Protein AF-A0A3N4JI08-F1 (afdb_monomer)

Mean predicted aligned error: 7.5 Å

Radius of gyration: 19.33 Å; Cα contacts (8 Å, |Δi|>4): 187; chains: 1; bounding box: 41×38×50 Å

Structure (mmCIF, N/CA/C/O backbone):
data_AF-A0A3N4JI08-F1
#
_entry.id   AF-A0A3N4JI08-F1
#
loop_
_atom_site.group_PDB
_atom_site.id
_atom_site.type_symbol
_atom_site.label_atom_id
_atom_site.label_alt_id
_atom_site.label_comp_id
_atom_site.label_asym_id
_atom_site.label_entity_id
_atom_site.label_seq_id
_atom_site.pdbx_PDB_ins_code
_atom_site.Cartn_x
_atom_site.Cartn_y
_atom_site.Cartn_z
_atom_site.occupancy
_atom_site.B_iso_or_equiv
_atom_site.auth_seq_id
_atom_site.auth_comp_id
_atom_site.auth_asym_id
_atom_site.auth_atom_id
_atom_site.pdbx_PDB_model_num
ATOM 1 N N . LEU A 1 1 ? -11.453 -7.009 10.801 1.00 85.94 1 LEU A N 1
ATOM 2 C CA . LEU A 1 1 ? -12.430 -7.793 11.589 1.00 85.94 1 LEU A CA 1
ATOM 3 C C . LEU A 1 1 ? -13.166 -6.938 12.617 1.00 85.94 1 LEU A C 1
ATOM 5 O O . LEU A 1 1 ? -14.373 -6.856 12.483 1.00 85.94 1 LEU A O 1
ATOM 9 N N . SER A 1 2 ? -12.490 -6.201 13.513 1.00 92.62 2 SER A N 1
ATOM 10 C CA . SER A 1 2 ? -13.148 -5.299 14.492 1.00 92.62 2 SER A CA 1
ATOM 11 C C . SER A 1 2 ? -14.295 -4.446 13.907 1.00 92.62 2 SER A C 1
ATOM 13 O O . SER A 1 2 ? -15.439 -4.588 14.324 1.00 92.62 2 SER A O 1
ATOM 15 N N . ARG A 1 3 ? -14.032 -3.668 12.841 1.00 92.25 3 ARG A N 1
ATOM 16 C CA . ARG A 1 3 ? -15.058 -2.859 12.141 1.00 92.25 3 ARG A CA 1
ATOM 17 C C . ARG A 1 3 ? -16.253 -3.672 11.620 1.00 92.25 3 ARG A C 1
ATOM 19 O O . ARG A 1 3 ? -17.367 -3.166 11.619 1.00 92.25 3 ARG A O 1
ATOM 26 N N . ILE A 1 4 ? -16.023 -4.901 11.150 1.00 93.94 4 ILE A N 1
ATOM 27 C CA . ILE A 1 4 ? -17.088 -5.787 10.654 1.00 93.94 4 ILE A CA 1
ATOM 28 C C . ILE A 1 4 ? -17.929 -6.276 11.836 1.00 93.94 4 ILE A C 1
ATOM 30 O O . ILE A 1 4 ? -19.148 -6.178 11.779 1.00 93.94 4 ILE A O 1
ATOM 34 N N . SER A 1 5 ? -17.294 -6.720 12.924 1.00 94.88 5 SER A N 1
ATOM 35 C CA . SER A 1 5 ? -17.989 -7.151 14.143 1.00 94.88 5 SER A CA 1
ATOM 36 C C . SER A 1 5 ? -18.863 -6.040 14.728 1.00 94.88 5 SER A C 1
ATOM 38 O O . SER A 1 5 ? -19.997 -6.305 15.112 1.00 94.88 5 SER A O 1
ATOM 40 N N . THR A 1 6 ? -18.398 -4.784 14.704 1.00 94.88 6 THR A N 1
ATOM 41 C CA . THR A 1 6 ? -19.218 -3.621 15.083 1.00 94.88 6 THR A CA 1
ATOM 42 C C . THR A 1 6 ? -20.467 -3.491 14.211 1.00 94.88 6 THR A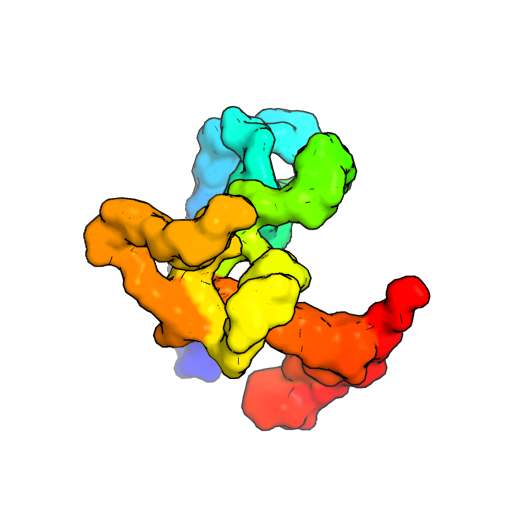 C 1
ATOM 44 O O . THR A 1 6 ? -21.560 -3.311 14.737 1.00 94.88 6 THR A O 1
ATOM 47 N N . ILE A 1 7 ? -20.328 -3.604 12.885 1.00 94.06 7 ILE A N 1
ATOM 48 C CA . ILE A 1 7 ? -21.459 -3.514 11.944 1.00 94.06 7 ILE A CA 1
ATOM 49 C C . ILE A 1 7 ? -22.463 -4.650 12.172 1.00 94.06 7 ILE A C 1
ATOM 51 O O . ILE A 1 7 ? -23.665 -4.432 12.059 1.00 94.06 7 ILE A O 1
ATOM 55 N N . LEU A 1 8 ? -21.975 -5.846 12.503 1.00 96.25 8 LEU A N 1
ATOM 56 C CA . LEU A 1 8 ? -22.802 -7.022 12.775 1.00 96.25 8 LEU A CA 1
ATOM 57 C C . LEU A 1 8 ? -23.417 -7.031 14.185 1.00 96.25 8 LEU A C 1
ATOM 59 O O . LEU A 1 8 ? -24.124 -7.976 14.518 1.00 96.25 8 LEU A O 1
ATOM 63 N N . GLY A 1 9 ? -23.162 -6.014 15.016 1.00 96.88 9 GLY A N 1
ATOM 64 C CA . GLY A 1 9 ? -23.703 -5.941 16.375 1.00 96.88 9 GLY A CA 1
ATOM 65 C C . GLY A 1 9 ? -23.062 -6.926 17.358 1.00 96.88 9 GLY A C 1
ATOM 66 O O . GLY A 1 9 ? -23.702 -7.309 18.330 1.00 96.88 9 GLY A O 1
ATOM 67 N N . ASN A 1 10 ? -21.811 -7.334 17.121 1.00 97.62 10 ASN A N 1
ATOM 68 C CA . ASN A 1 10 ? -21.035 -8.194 18.017 1.00 97.62 10 ASN A CA 1
ATOM 69 C C . ASN A 1 10 ? -19.932 -7.370 18.724 1.00 97.62 10 ASN A C 1
ATOM 71 O O . ASN A 1 10 ? -18.803 -7.290 18.219 1.00 97.62 10 ASN A O 1
ATOM 75 N N . PRO A 1 11 ? -20.252 -6.701 19.851 1.00 95.06 11 PRO A N 1
ATOM 76 C CA . PRO A 1 11 ? -19.341 -5.772 20.516 1.00 95.06 11 PRO A CA 1
ATOM 77 C C . PRO A 1 11 ? -18.146 -6.467 21.178 1.00 95.06 11 PRO A C 1
ATOM 79 O O . PRO A 1 11 ? -17.048 -5.910 21.151 1.00 95.06 11 PRO A O 1
ATOM 82 N N . ASP A 1 12 ? -18.323 -7.682 21.697 1.00 96.75 12 ASP A N 1
ATOM 83 C CA . ASP A 1 12 ? -17.260 -8.415 22.393 1.00 96.75 12 ASP A CA 1
ATOM 84 C C . ASP A 1 12 ? -16.135 -8.777 21.422 1.00 96.75 12 ASP A C 1
ATOM 86 O O . ASP A 1 12 ? -14.984 -8.382 21.620 1.00 96.75 12 ASP A O 1
ATOM 90 N N . SER A 1 13 ? -16.475 -9.400 20.287 1.00 97.12 13 SER A N 1
ATOM 91 C CA . SER A 1 13 ? -15.483 -9.675 19.243 1.00 97.12 13 SER A CA 1
ATOM 92 C C . SER A 1 13 ? -14.921 -8.388 18.630 1.00 97.12 13 SER A C 1
ATOM 94 O O . SER A 1 13 ? -13.761 -8.348 18.222 1.00 97.12 13 SER A O 1
ATOM 96 N N . ALA A 1 14 ? -15.714 -7.312 18.534 1.00 96.62 14 ALA A N 1
ATOM 97 C CA . ALA A 1 14 ? -15.209 -6.032 18.036 1.00 96.62 14 ALA A CA 1
ATOM 98 C C . ALA A 1 14 ? -14.103 -5.460 18.937 1.00 96.62 14 ALA A C 1
ATOM 100 O O . ALA A 1 14 ? -13.090 -4.982 18.412 1.00 96.62 14 ALA A O 1
ATOM 101 N N . SER A 1 15 ? -14.301 -5.538 20.256 1.00 97.69 15 SER A N 1
ATOM 102 C CA . SER A 1 15 ? -13.343 -5.134 21.287 1.00 97.69 15 SER A CA 1
ATOM 103 C C . SER A 1 15 ? -12.090 -6.008 21.262 1.00 97.69 15 SER A C 1
ATOM 105 O O . SER A 1 15 ? -10.977 -5.488 21.185 1.00 97.69 15 SER A O 1
ATOM 107 N N . GLU A 1 16 ? -12.257 -7.331 21.213 1.00 97.56 16 GLU A N 1
ATOM 108 C CA . GLU A 1 16 ? -11.149 -8.287 21.129 1.00 97.56 16 GLU A CA 1
ATOM 109 C C . GLU A 1 16 ? -10.239 -7.988 19.928 1.00 97.56 16 GLU A C 1
ATOM 111 O O . GLU A 1 16 ? -9.042 -7.738 20.086 1.00 97.56 16 GLU A O 1
ATOM 116 N N . TYR A 1 17 ? -10.812 -7.884 18.724 1.00 96.19 17 TYR A N 1
ATOM 117 C CA . TYR A 1 17 ? -10.040 -7.575 17.520 1.00 96.19 17 TYR A CA 1
ATOM 118 C C . TYR A 1 17 ? -9.415 -6.174 17.539 1.00 96.19 17 TYR A C 1
ATOM 120 O O . TYR A 1 17 ? -8.384 -5.963 16.896 1.00 96.19 17 TYR A O 1
ATOM 128 N N . ALA A 1 18 ? -10.033 -5.200 18.217 1.00 95.44 18 ALA A N 1
ATOM 129 C CA . ALA A 1 18 ? -9.449 -3.870 18.372 1.00 95.44 18 ALA A CA 1
ATOM 130 C C . ALA A 1 18 ? -8.199 -3.931 19.258 1.00 95.44 18 ALA A C 1
ATOM 132 O O . ALA A 1 18 ? -7.163 -3.378 18.888 1.00 95.44 18 ALA A O 1
ATOM 133 N N . THR A 1 19 ? -8.270 -4.669 20.366 1.00 97.31 19 THR A N 1
ATOM 134 C CA . THR A 1 19 ? -7.135 -4.917 21.261 1.00 97.31 19 THR A CA 1
ATOM 135 C C . THR A 1 19 ? -6.000 -5.627 20.527 1.00 97.31 19 THR A C 1
ATOM 137 O O . THR A 1 19 ? -4.874 -5.129 20.532 1.00 97.31 19 THR A O 1
ATOM 140 N N . SER A 1 20 ? -6.285 -6.720 19.806 1.00 95.69 20 SER A N 1
ATOM 141 C CA . SER A 1 20 ? -5.269 -7.423 19.009 1.00 95.69 20 SER A CA 1
ATOM 142 C C . SER A 1 20 ? -4.648 -6.522 17.940 1.00 95.69 20 SER A C 1
ATOM 144 O O . SER A 1 20 ? -3.437 -6.549 17.740 1.00 95.69 20 SER A O 1
ATOM 146 N N . SER A 1 21 ? -5.450 -5.685 17.270 1.00 92.56 21 SER A N 1
ATOM 147 C CA . SER A 1 21 ? -4.933 -4.741 16.273 1.00 92.56 21 SER A CA 1
ATOM 148 C C . SER A 1 21 ? -4.016 -3.689 16.893 1.00 92.56 21 SER A C 1
ATOM 150 O O . SER A 1 21 ? -3.026 -3.328 16.261 1.00 92.56 21 SER A O 1
ATOM 152 N N . SER A 1 22 ? -4.342 -3.168 18.076 1.00 93.81 22 SER A N 1
ATOM 153 C CA . SER A 1 22 ? -3.508 -2.182 18.771 1.00 93.81 22 SER A CA 1
ATOM 154 C C . SER A 1 22 ? -2.195 -2.801 19.243 1.00 93.81 22 SER A C 1
ATOM 156 O O . SER A 1 22 ? -1.138 -2.220 19.010 1.00 93.81 22 SER A O 1
ATOM 158 N N . ALA A 1 23 ? -2.244 -4.009 19.812 1.00 95.31 23 ALA A N 1
ATOM 159 C CA . ALA A 1 23 ? -1.050 -4.748 20.215 1.00 95.31 23 ALA A CA 1
ATOM 160 C C . ALA A 1 23 ? -0.135 -5.042 19.015 1.00 95.31 23 ALA A C 1
ATOM 162 O O . ALA A 1 23 ? 1.055 -4.750 19.065 1.00 95.31 23 ALA A O 1
ATOM 163 N N . ALA A 1 24 ? -0.694 -5.520 17.896 1.00 92.81 24 ALA A N 1
ATOM 164 C CA . ALA A 1 24 ? 0.077 -5.789 16.683 1.00 92.81 24 ALA A CA 1
ATOM 165 C C . ALA A 1 24 ? 0.723 -4.523 16.092 1.00 92.81 24 ALA A C 1
ATOM 167 O O . ALA A 1 24 ? 1.854 -4.583 15.613 1.00 92.81 24 ALA A O 1
ATOM 168 N N . ARG A 1 25 ? 0.039 -3.368 16.141 1.00 93.25 25 ARG A N 1
ATOM 169 C CA . ARG A 1 25 ? 0.635 -2.081 15.734 1.00 93.25 25 ARG A CA 1
ATOM 170 C C . ARG A 1 25 ? 1.808 -1.698 16.622 1.00 93.25 25 ARG A C 1
ATOM 172 O O . ARG A 1 25 ? 2.821 -1.257 16.092 1.00 93.25 25 ARG A O 1
ATOM 179 N N . GLN A 1 26 ? 1.669 -1.871 17.935 1.00 93.94 26 GLN A N 1
ATOM 180 C CA . GLN A 1 26 ? 2.744 -1.571 18.873 1.00 93.94 26 GLN A CA 1
ATOM 181 C C . GLN A 1 26 ? 3.955 -2.468 18.609 1.00 93.94 26 GLN A C 1
ATOM 183 O O . GLN A 1 26 ? 5.035 -1.950 18.362 1.00 93.94 26 GLN A O 1
ATOM 188 N N . SER A 1 27 ? 3.760 -3.788 18.522 1.00 96.38 27 SER A N 1
ATOM 189 C CA . SER A 1 27 ? 4.849 -4.724 18.220 1.00 96.38 27 SER A CA 1
ATOM 190 C C . SER A 1 27 ? 5.511 -4.448 16.869 1.00 96.38 27 SER A C 1
ATOM 192 O O . SER A 1 27 ? 6.728 -4.535 16.759 1.00 96.38 27 SER A O 1
ATOM 194 N N . PHE A 1 28 ? 4.739 -4.076 15.841 1.00 94.88 28 PHE A N 1
ATOM 195 C CA . PHE A 1 28 ? 5.311 -3.652 14.562 1.00 94.88 28 PHE A CA 1
ATOM 196 C C . PHE A 1 28 ? 6.172 -2.394 14.718 1.00 94.88 28 PHE A C 1
ATOM 198 O O . PHE A 1 28 ? 7.243 -2.311 14.121 1.00 94.88 28 PHE A O 1
ATOM 205 N N . ASN A 1 29 ? 5.698 -1.403 15.480 1.00 94.50 29 ASN A N 1
ATOM 206 C CA . ASN A 1 29 ? 6.442 -0.169 15.700 1.00 94.50 29 ASN A CA 1
ATOM 207 C C . ASN A 1 29 ? 7.756 -0.441 16.434 1.00 94.50 29 ASN A C 1
ATOM 209 O O . ASN A 1 29 ? 8.800 -0.004 15.963 1.00 94.50 29 ASN A O 1
ATOM 213 N N . ASP A 1 30 ? 7.695 -1.216 17.515 1.00 95.19 30 ASP A N 1
ATOM 214 C CA . ASP A 1 30 ? 8.851 -1.553 18.345 1.00 95.19 30 ASP A CA 1
ATOM 215 C C . ASP A 1 30 ? 9.926 -2.320 17.558 1.00 95.19 30 ASP A C 1
ATOM 217 O O . ASP A 1 30 ? 11.116 -2.059 17.720 1.00 95.19 30 ASP A O 1
ATOM 221 N N . GLU A 1 31 ? 9.511 -3.241 16.684 1.00 96.69 31 GLU A N 1
ATOM 222 C CA . GLU A 1 31 ? 10.425 -4.093 15.916 1.00 96.69 31 GLU A CA 1
ATOM 223 C C . GLU A 1 31 ? 10.988 -3.394 14.667 1.00 96.69 31 GLU A C 1
ATOM 225 O O . GLU A 1 31 ? 12.166 -3.530 14.335 1.00 96.69 31 GLU A O 1
ATOM 230 N N . TYR A 1 32 ? 10.149 -2.658 13.931 1.00 95.25 32 TYR A N 1
ATOM 231 C CA . TYR A 1 32 ? 10.483 -2.226 12.569 1.00 95.25 32 TYR A CA 1
ATOM 232 C C . TYR A 1 32 ? 10.650 -0.721 12.399 1.00 95.25 32 TYR A C 1
ATOM 234 O O . TYR A 1 32 ? 11.048 -0.296 11.311 1.00 95.25 32 TYR A O 1
ATOM 242 N N . VAL A 1 33 ? 10.344 0.096 13.412 1.00 95.88 33 VAL 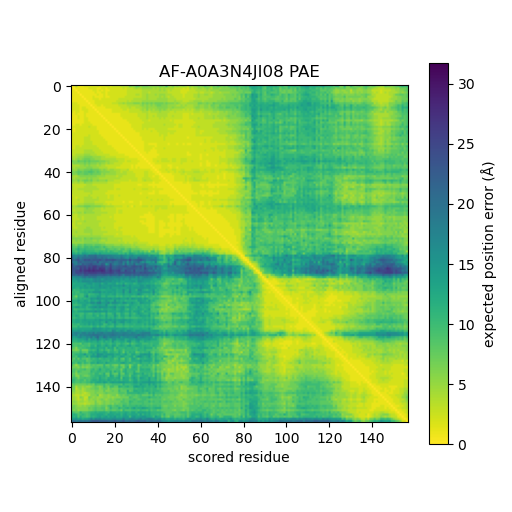A N 1
ATOM 243 C CA . VAL A 1 33 ? 10.311 1.556 13.284 1.00 95.88 33 VAL A CA 1
ATOM 244 C C . VAL A 1 33 ? 11.231 2.213 14.306 1.00 95.88 33 VAL A C 1
ATOM 246 O O . VAL A 1 33 ? 11.125 2.019 15.509 1.00 95.88 33 VAL A O 1
ATOM 249 N N . THR A 1 34 ? 12.133 3.067 13.830 1.00 95.81 34 THR A N 1
ATOM 250 C CA . THR A 1 34 ? 12.979 3.865 14.719 1.00 95.81 34 THR A CA 1
ATOM 251 C C . THR A 1 34 ? 12.158 4.947 15.434 1.00 95.81 34 THR A C 1
ATOM 253 O O . THR A 1 34 ? 11.133 5.405 14.912 1.00 95.81 34 THR A O 1
ATOM 256 N N . PRO A 1 35 ? 12.648 5.497 16.562 1.00 93.81 35 PRO A N 1
ATOM 257 C CA . PRO A 1 35 ? 11.998 6.633 17.221 1.00 93.81 35 PRO A CA 1
ATOM 258 C C . PRO A 1 35 ? 11.777 7.844 16.300 1.00 93.81 35 PRO A C 1
ATOM 260 O O . PRO A 1 35 ? 10.806 8.578 16.453 1.00 93.81 35 PRO A O 1
ATOM 263 N N . SER A 1 36 ? 12.647 8.036 15.303 1.00 92.94 36 SER A N 1
ATOM 264 C CA . SER A 1 36 ? 12.520 9.107 14.310 1.00 92.94 36 SER A CA 1
ATOM 265 C C . SER A 1 36 ? 11.499 8.828 13.200 1.00 92.94 36 SER A C 1
ATOM 267 O O . SER A 1 36 ? 11.141 9.759 12.486 1.00 92.94 36 SER A O 1
ATOM 269 N N . GLY A 1 37 ? 11.019 7.589 13.038 1.00 91.88 37 GLY A N 1
ATOM 270 C CA . GLY A 1 37 ? 10.059 7.199 11.994 1.00 91.88 37 GLY A CA 1
ATOM 271 C C . GLY A 1 37 ? 10.685 6.589 10.739 1.00 91.88 37 GLY A C 1
ATOM 272 O O . GLY A 1 37 ? 10.042 6.529 9.691 1.00 91.88 37 GLY A O 1
ATOM 273 N N . ARG A 1 38 ? 11.945 6.139 10.804 1.00 95.75 38 ARG A N 1
ATOM 274 C CA . ARG A 1 38 ? 12.557 5.339 9.732 1.00 95.75 38 ARG A CA 1
ATOM 275 C C . ARG A 1 38 ? 12.158 3.877 9.898 1.00 95.75 38 ARG A C 1
ATOM 277 O O . ARG A 1 38 ? 12.081 3.397 11.022 1.00 95.75 38 ARG A O 1
ATOM 284 N N . LEU A 1 39 ? 11.926 3.180 8.789 1.00 93.38 39 LEU A N 1
ATOM 285 C CA . LEU A 1 39 ? 11.678 1.742 8.815 1.00 93.38 39 LEU A CA 1
ATOM 286 C C . LEU A 1 39 ? 12.993 0.974 8.667 1.00 93.38 39 LEU A C 1
ATOM 288 O O . LEU A 1 39 ? 13.931 1.466 8.037 1.00 93.38 39 LEU A O 1
ATOM 292 N N . SER A 1 40 ? 13.039 -0.242 9.211 1.00 92.94 40 SER A N 1
ATOM 293 C CA . SER A 1 40 ? 14.172 -1.166 9.072 1.00 92.94 40 SER A CA 1
ATOM 294 C C . SER A 1 40 ? 14.509 -1.471 7.605 1.00 92.94 40 SER A C 1
ATOM 296 O O . SER A 1 40 ? 15.680 -1.554 7.240 1.00 92.94 40 SER A O 1
ATOM 298 N N . SER A 1 41 ? 13.488 -1.572 6.745 1.00 89.94 41 SER A N 1
ATOM 299 C CA . SER A 1 41 ? 13.631 -1.612 5.288 1.00 89.94 41 SER A CA 1
ATOM 300 C C . SER A 1 41 ? 13.342 -0.241 4.681 1.00 89.94 41 SER A C 1
ATOM 302 O O . SER A 1 41 ? 12.232 0.282 4.774 1.00 89.94 41 SER A O 1
ATOM 304 N N . ASP A 1 42 ? 14.333 0.331 4.003 1.00 91.81 42 ASP A N 1
ATOM 305 C CA . ASP A 1 42 ? 14.243 1.656 3.389 1.00 91.81 42 ASP A CA 1
ATOM 306 C C . ASP A 1 42 ? 13.730 1.569 1.937 1.00 91.81 42 ASP A C 1
ATOM 308 O O . ASP A 1 42 ? 14.457 1.833 0.981 1.00 91.81 42 ASP A O 1
ATOM 312 N N . SER A 1 43 ? 12.475 1.141 1.759 1.00 85.94 43 SER A N 1
ATOM 313 C CA . SER A 1 43 ? 11.874 0.874 0.441 1.00 85.94 43 SER A CA 1
ATOM 314 C C . SER A 1 43 ? 10.433 1.377 0.322 1.00 85.94 43 SER A C 1
ATOM 316 O O . SER A 1 43 ? 9.726 1.519 1.321 1.00 85.94 43 SER A O 1
ATOM 318 N N . HIS A 1 44 ? 9.950 1.600 -0.909 1.00 81.25 44 HIS A N 1
ATOM 319 C CA . HIS A 1 44 ? 8.549 1.981 -1.144 1.00 81.25 44 HIS A CA 1
ATOM 320 C C . HIS A 1 44 ? 7.567 0.976 -0.517 1.00 81.25 44 HIS A C 1
ATOM 322 O O . HIS A 1 44 ? 6.601 1.377 0.128 1.00 81.25 44 HIS A O 1
ATOM 328 N N . THR A 1 45 ? 7.850 -0.323 -0.661 1.00 80.19 45 THR A N 1
ATOM 329 C CA . THR A 1 45 ? 7.013 -1.429 -0.165 1.00 80.19 45 THR A CA 1
ATOM 330 C C . THR A 1 45 ? 6.968 -1.508 1.360 1.00 80.19 45 THR A C 1
ATOM 332 O O . THR A 1 45 ? 6.019 -2.059 1.901 1.00 80.19 45 THR A O 1
ATOM 335 N N . ALA A 1 46 ? 7.952 -0.951 2.065 1.00 83.06 46 ALA A N 1
ATOM 336 C CA . ALA A 1 46 ? 7.917 -0.855 3.520 1.00 83.06 46 ALA A CA 1
ATOM 337 C C . ALA A 1 46 ? 7.106 0.371 3.976 1.00 83.06 46 ALA A C 1
ATOM 339 O O . ALA A 1 46 ? 6.211 0.263 4.816 1.00 83.06 46 ALA A O 1
ATOM 340 N N . TYR A 1 47 ? 7.379 1.536 3.382 1.00 85.56 47 TYR A N 1
ATOM 341 C CA . TYR A 1 47 ? 6.766 2.800 3.797 1.00 85.56 47 TYR A CA 1
ATOM 342 C C . TYR A 1 47 ? 5.276 2.909 3.440 1.00 85.56 47 TYR A C 1
ATOM 344 O O . TYR A 1 47 ? 4.492 3.403 4.252 1.00 85.56 47 TYR A O 1
ATOM 352 N N . VAL A 1 48 ? 4.857 2.438 2.259 1.00 85.06 48 VAL A N 1
ATOM 353 C CA . VAL A 1 48 ? 3.461 2.572 1.799 1.00 85.06 48 VAL A CA 1
ATOM 354 C C . VAL A 1 48 ? 2.472 1.829 2.713 1.00 85.06 48 VAL A C 1
ATOM 356 O O . VAL A 1 48 ? 1.522 2.468 3.171 1.00 85.06 48 VAL A O 1
ATOM 359 N N . PRO A 1 49 ? 2.662 0.537 3.056 1.00 79.69 49 PRO A N 1
ATOM 360 C CA . PRO A 1 49 ? 1.770 -0.158 3.983 1.00 79.69 49 PRO A CA 1
ATOM 361 C C . PRO A 1 49 ? 1.794 0.438 5.390 1.00 79.69 49 PRO A C 1
ATOM 363 O O . PRO A 1 49 ? 0.739 0.559 6.009 1.00 79.69 49 PRO A O 1
ATOM 366 N N . ALA A 1 50 ? 2.964 0.856 5.885 1.00 85.69 50 ALA A N 1
ATOM 367 C CA . ALA A 1 50 ? 3.079 1.446 7.217 1.00 85.69 50 ALA A CA 1
ATOM 368 C C . ALA A 1 50 ? 2.254 2.732 7.360 1.00 85.69 50 ALA A C 1
ATOM 370 O O . ALA A 1 50 ? 1.539 2.901 8.350 1.00 85.69 50 ALA A O 1
ATOM 371 N N . LEU A 1 51 ? 2.285 3.595 6.342 1.00 87.88 51 LEU A N 1
ATOM 372 C CA . LEU A 1 51 ? 1.459 4.800 6.280 1.00 87.88 51 LEU A CA 1
ATOM 373 C C . LEU A 1 51 ? -0.021 4.458 6.057 1.00 87.88 51 LEU A C 1
ATOM 375 O O . LEU A 1 51 ? -0.885 4.936 6.789 1.00 87.88 51 LEU A O 1
ATOM 379 N N . ARG A 1 52 ? -0.332 3.585 5.088 1.00 85.81 52 ARG A N 1
ATOM 380 C CA . ARG A 1 52 ? -1.719 3.245 4.720 1.00 85.81 52 ARG A CA 1
ATOM 381 C C . ARG A 1 52 ? -2.485 2.557 5.849 1.00 85.81 52 ARG A C 1
ATOM 383 O O . ARG A 1 52 ? -3.686 2.787 5.988 1.00 85.81 52 ARG A O 1
ATOM 390 N N . PHE A 1 53 ? -1.819 1.719 6.639 1.00 84.88 53 PHE A N 1
ATOM 391 C CA . PHE A 1 53 ? -2.432 0.996 7.755 1.00 84.88 53 PHE A CA 1
ATOM 392 C C . PHE A 1 53 ? -2.291 1.708 9.105 1.00 84.88 53 PHE A C 1
ATOM 394 O O . PHE A 1 53 ? -2.708 1.152 10.124 1.00 84.88 53 PHE A O 1
ATOM 401 N N . ASN A 1 54 ? -1.773 2.942 9.111 1.00 88.81 54 ASN A N 1
ATOM 402 C CA . ASN A 1 54 ? -1.580 3.757 10.308 1.00 88.81 54 ASN A CA 1
ATOM 403 C C . ASN A 1 54 ? -0.763 3.021 11.390 1.00 88.81 54 ASN A C 1
ATOM 405 O O . ASN A 1 54 ? -1.182 2.914 12.543 1.00 88.81 54 ASN A O 1
ATOM 409 N N . LEU A 1 55 ? 0.381 2.452 10.986 1.00 92.00 55 LEU A N 1
ATOM 410 C CA . LEU A 1 55 ? 1.298 1.703 11.863 1.00 92.00 55 LEU A CA 1
ATOM 411 C C . LEU A 1 55 ? 2.299 2.614 12.598 1.00 92.00 55 LEU A C 1
ATOM 413 O O . LEU A 1 55 ? 3.103 2.140 13.397 1.00 92.00 55 LEU A O 1
ATOM 417 N N . LEU A 1 56 ? 2.268 3.917 12.311 1.00 92.69 56 LEU A N 1
ATOM 418 C CA . LEU A 1 56 ? 3.122 4.930 12.923 1.00 92.69 56 LEU A CA 1
ATOM 419 C C . LEU A 1 56 ? 2.297 5.691 13.974 1.00 92.69 56 LEU A C 1
ATOM 421 O O . LEU A 1 56 ? 1.353 6.388 13.601 1.00 92.69 56 LEU A O 1
ATOM 425 N N . PRO A 1 57 ? 2.601 5.552 15.275 1.00 90.62 57 PRO A N 1
ATOM 426 C CA . PRO A 1 57 ? 1.754 6.059 16.350 1.00 90.62 57 PRO A CA 1
ATOM 427 C C . PRO A 1 57 ? 1.813 7.580 16.520 1.00 90.62 57 PRO A C 1
ATOM 429 O O . PRO A 1 57 ? 0.902 8.152 17.114 1.00 90.62 57 PRO A O 1
ATOM 432 N N . THR A 1 58 ? 2.861 8.248 16.022 1.00 94.06 58 THR A N 1
ATOM 433 C CA . THR A 1 58 ? 3.047 9.692 16.225 1.00 94.06 58 THR A CA 1
ATOM 434 C C . THR A 1 58 ? 3.011 10.484 14.915 1.00 94.06 58 THR A C 1
ATOM 436 O O . THR A 1 58 ? 3.542 10.020 13.901 1.00 94.06 58 THR A O 1
ATOM 439 N N . PRO A 1 59 ? 2.478 11.724 14.923 1.00 94.38 59 PRO A N 1
ATOM 440 C CA . PRO A 1 59 ? 2.522 12.605 13.754 1.00 94.38 59 PRO A CA 1
ATOM 441 C C . PRO A 1 59 ? 3.946 12.863 13.244 1.00 94.38 59 PRO A C 1
ATOM 443 O O . PRO A 1 59 ? 4.166 12.925 12.040 1.00 94.38 59 PRO A O 1
ATOM 446 N N . ALA A 1 60 ? 4.926 12.955 14.149 1.00 95.44 60 ALA A N 1
ATOM 447 C CA . ALA A 1 60 ? 6.327 13.147 13.785 1.00 95.44 60 ALA A CA 1
ATOM 448 C C . ALA A 1 60 ? 6.892 11.953 12.997 1.00 95.44 60 ALA A C 1
ATOM 450 O O . ALA A 1 60 ? 7.559 12.145 11.982 1.00 95.44 60 ALA A O 1
ATOM 451 N N . GLN A 1 61 ? 6.590 10.717 13.414 1.00 95.12 61 GLN A N 1
ATOM 452 C CA . GLN A 1 61 ? 6.995 9.530 12.656 1.00 95.12 61 GLN A CA 1
ATOM 453 C C . GLN A 1 61 ? 6.301 9.467 11.292 1.00 95.12 61 GLN A C 1
ATOM 455 O O . GLN A 1 61 ? 6.948 9.111 10.308 1.00 95.12 61 GLN A O 1
ATOM 460 N N . VAL A 1 62 ? 5.014 9.834 11.217 1.00 94.56 62 VAL A N 1
ATOM 461 C CA . VAL A 1 62 ? 4.269 9.914 9.948 1.00 94.56 62 VAL A CA 1
ATOM 462 C C . VAL A 1 62 ? 4.925 10.907 8.992 1.00 94.56 62 VAL A C 1
ATOM 464 O O . VAL A 1 62 ? 5.130 10.572 7.824 1.00 94.56 62 VAL A O 1
ATOM 467 N N . GLU A 1 63 ? 5.299 12.090 9.475 1.00 95.56 63 GLU A N 1
ATOM 468 C CA . GLU A 1 63 ? 5.963 13.115 8.668 1.00 95.56 63 GLU A CA 1
ATOM 469 C C . GLU A 1 63 ? 7.321 12.627 8.152 1.00 95.56 63 GLU A C 1
ATOM 471 O O . GLU A 1 63 ? 7.580 12.659 6.947 1.00 95.56 63 GLU A O 1
ATOM 476 N N . THR A 1 64 ? 8.164 12.073 9.030 1.00 96.38 64 THR A N 1
ATOM 477 C CA . THR A 1 64 ? 9.469 11.528 8.62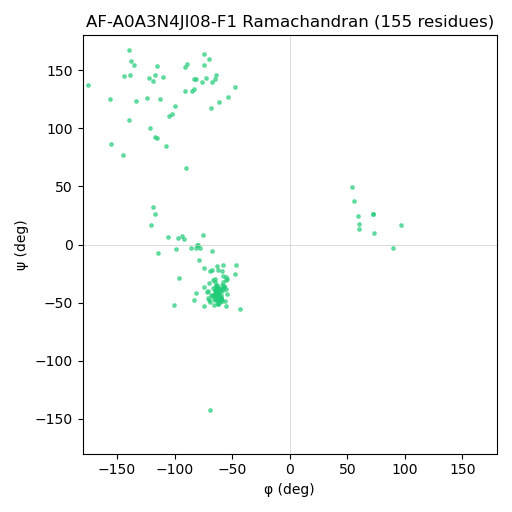7 1.00 96.38 64 THR A CA 1
ATOM 478 C C . THR A 1 64 ? 9.325 10.414 7.593 1.00 96.38 64 THR A C 1
ATOM 480 O O . THR A 1 64 ? 10.037 10.406 6.585 1.00 96.38 64 THR A O 1
ATOM 483 N N . ALA A 1 65 ? 8.410 9.469 7.816 1.00 92.38 65 ALA A N 1
ATOM 484 C CA . ALA A 1 65 ? 8.165 8.360 6.902 1.00 92.38 65 ALA A CA 1
ATOM 485 C C . ALA A 1 65 ? 7.641 8.843 5.542 1.00 92.38 65 ALA A C 1
ATOM 487 O O . ALA A 1 65 ? 8.100 8.368 4.502 1.00 92.38 65 ALA A O 1
ATOM 488 N N . SER A 1 66 ? 6.731 9.821 5.538 1.00 92.06 66 SER A N 1
ATOM 489 C CA . SER A 1 66 ? 6.174 10.421 4.319 1.00 92.06 66 SER A CA 1
ATOM 490 C C . SER A 1 66 ? 7.242 11.171 3.526 1.00 92.06 66 SER A C 1
ATOM 492 O O . SER A 1 66 ? 7.403 10.954 2.322 1.00 92.06 66 SER A O 1
ATOM 494 N N . SER A 1 67 ? 8.039 11.992 4.212 1.00 95.06 67 SER A N 1
ATOM 495 C CA . SER A 1 67 ? 9.173 12.706 3.628 1.00 95.06 67 SER A CA 1
ATOM 496 C C . SER A 1 67 ? 10.209 11.739 3.044 1.00 95.06 67 SER A C 1
ATOM 498 O O . SER A 1 67 ? 10.669 11.928 1.912 1.00 95.06 67 SER A O 1
ATOM 500 N N . ARG A 1 68 ? 10.527 10.650 3.757 1.00 94.00 68 ARG A N 1
ATOM 501 C CA . ARG A 1 68 ? 11.465 9.630 3.271 1.00 94.00 68 ARG A CA 1
ATOM 502 C C . ARG A 1 68 ? 10.922 8.876 2.061 1.00 94.00 68 ARG A C 1
ATOM 504 O O . ARG A 1 68 ? 11.655 8.686 1.092 1.00 94.00 68 ARG A O 1
ATOM 511 N N . LEU A 1 69 ? 9.646 8.493 2.077 1.00 90.88 69 LEU A N 1
ATOM 512 C CA . LEU A 1 69 ? 8.985 7.871 0.931 1.00 90.88 69 LEU A CA 1
ATOM 513 C C . LEU A 1 69 ? 9.084 8.770 -0.309 1.00 90.88 69 LEU A C 1
ATOM 515 O O . LEU A 1 69 ? 9.508 8.308 -1.371 1.00 90.88 69 LEU A O 1
ATOM 519 N N . ALA A 1 70 ? 8.765 10.059 -0.168 1.00 88.62 70 ALA A N 1
ATOM 520 C CA . ALA A 1 70 ? 8.862 11.025 -1.259 1.00 88.62 70 ALA A CA 1
ATOM 521 C C . ALA A 1 70 ? 10.300 11.155 -1.795 1.00 88.62 70 ALA A C 1
ATOM 523 O O . ALA A 1 70 ? 10.511 11.265 -3.003 1.00 88.62 70 ALA A O 1
ATOM 524 N N . GLU A 1 71 ? 11.310 11.109 -0.924 1.00 90.62 71 GLU A N 1
ATOM 525 C CA . GLU A 1 71 ? 12.717 11.099 -1.332 1.00 90.62 71 GLU A CA 1
ATOM 526 C C . GLU A 1 71 ? 13.080 9.849 -2.150 1.00 90.62 71 GLU A C 1
ATOM 528 O O . GLU A 1 71 ? 13.698 9.975 -3.208 1.00 90.62 71 GLU A O 1
ATOM 533 N N . ILE A 1 72 ? 12.670 8.653 -1.711 1.00 87.56 72 ILE A N 1
ATOM 534 C CA . ILE A 1 72 ? 12.945 7.389 -2.417 1.00 87.56 72 ILE A CA 1
ATOM 535 C C . ILE A 1 72 ? 12.251 7.377 -3.791 1.00 87.56 72 ILE A C 1
ATOM 537 O O . ILE A 1 72 ? 12.851 6.963 -4.786 1.00 87.56 72 ILE A O 1
ATOM 541 N N . VAL A 1 73 ? 11.020 7.893 -3.892 1.00 83.44 73 VAL A N 1
ATOM 542 C CA . VAL A 1 73 ? 10.311 8.095 -5.175 1.00 83.44 73 VAL A CA 1
ATOM 543 C C . VAL A 1 73 ? 11.084 9.034 -6.108 1.00 83.44 73 VAL A C 1
ATOM 545 O O . VAL A 1 73 ? 11.290 8.715 -7.278 1.00 83.44 73 VAL A O 1
ATOM 548 N N . ARG A 1 74 ? 11.581 10.170 -5.607 1.00 85.06 74 ARG A N 1
ATOM 549 C CA . ARG A 1 74 ? 12.374 11.099 -6.432 1.00 85.06 74 ARG A CA 1
ATOM 550 C C . ARG A 1 74 ? 13.703 10.485 -6.871 1.00 85.06 74 ARG A C 1
ATOM 552 O O . ARG A 1 74 ? 14.066 10.587 -8.040 1.00 85.06 74 ARG A O 1
ATOM 559 N N . LYS A 1 75 ? 14.414 9.802 -5.967 1.00 85.69 75 LYS A N 1
ATOM 560 C CA . LYS A 1 75 ? 15.699 9.137 -6.259 1.00 85.69 75 LYS A CA 1
ATOM 561 C C . LYS A 1 75 ? 15.566 8.019 -7.288 1.00 85.69 75 LYS A C 1
ATOM 563 O O . LYS A 1 75 ? 16.443 7.859 -8.131 1.00 85.69 75 LYS A O 1
ATOM 568 N N . SER A 1 76 ? 14.445 7.304 -7.277 1.00 80.69 76 SER A N 1
ATOM 569 C CA . SER A 1 76 ? 14.101 6.317 -8.309 1.00 80.69 76 SER A CA 1
ATOM 570 C C . SER A 1 76 ? 13.639 6.952 -9.630 1.00 80.69 76 SER A C 1
ATOM 572 O O . SER A 1 76 ? 13.232 6.239 -10.543 1.00 80.69 76 SER A O 1
ATOM 574 N N . LYS A 1 77 ? 13.742 8.283 -9.782 1.00 80.44 77 LYS A N 1
ATOM 575 C CA . LYS A 1 77 ? 13.285 9.044 -10.957 1.00 80.44 77 LYS A CA 1
ATOM 576 C C . LYS A 1 77 ? 11.806 8.795 -11.260 1.00 80.44 77 LYS A C 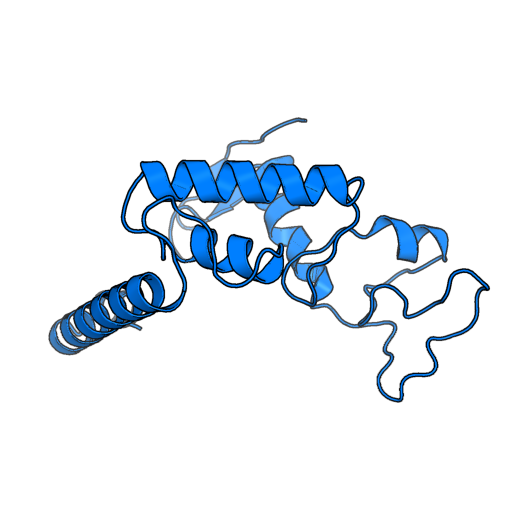1
ATOM 578 O O . LYS A 1 77 ? 11.433 8.672 -12.423 1.00 80.44 77 LYS A O 1
ATOM 583 N N . PHE A 1 78 ? 10.989 8.671 -10.211 1.00 75.88 78 PHE A N 1
ATOM 584 C CA . PHE A 1 78 ? 9.564 8.336 -10.294 1.00 75.88 78 PHE A CA 1
ATOM 585 C C . PHE A 1 78 ? 9.277 6.975 -10.948 1.00 75.88 78 PHE A C 1
ATOM 587 O O . PHE A 1 78 ? 8.130 6.667 -11.270 1.00 75.88 78 PHE A O 1
ATOM 594 N N . ARG A 1 79 ? 10.306 6.131 -11.118 1.00 67.69 79 ARG A N 1
ATOM 595 C CA . ARG A 1 79 ? 10.118 4.722 -11.450 1.00 67.69 79 ARG A CA 1
ATOM 596 C C . ARG A 1 79 ? 9.675 3.999 -10.204 1.00 67.69 79 ARG A C 1
ATOM 598 O O . ARG A 1 79 ? 10.171 4.233 -9.103 1.00 67.69 79 ARG A O 1
ATOM 605 N N . ILE A 1 80 ? 8.749 3.090 -10.401 1.00 63.50 80 ILE A N 1
ATOM 606 C CA . ILE A 1 80 ? 8.205 2.330 -9.304 1.00 63.50 80 ILE A CA 1
ATOM 607 C C . ILE A 1 80 ? 9.090 1.131 -9.003 1.00 63.50 80 ILE A C 1
ATOM 609 O O . ILE A 1 80 ? 9.502 0.404 -9.902 1.00 63.50 80 ILE A O 1
ATOM 613 N N . ALA A 1 81 ? 9.385 0.964 -7.716 1.00 58.19 81 ALA A N 1
ATOM 614 C CA . ALA A 1 81 ? 10.093 -0.186 -7.170 1.00 58.19 81 ALA A CA 1
ATOM 615 C C . ALA A 1 81 ? 9.240 -0.932 -6.127 1.00 58.19 81 ALA A C 1
ATOM 617 O O . ALA A 1 81 ? 9.756 -1.729 -5.346 1.00 58.19 81 ALA A O 1
ATOM 618 N N . THR A 1 82 ? 7.926 -0.686 -6.105 1.00 52.34 82 THR A N 1
ATOM 619 C CA . THR A 1 82 ? 6.964 -1.568 -5.440 1.00 52.34 82 THR A CA 1
ATOM 620 C C . THR A 1 82 ? 6.620 -2.739 -6.357 1.00 52.34 82 THR A C 1
ATOM 622 O O . THR A 1 82 ? 6.499 -2.582 -7.573 1.00 52.34 82 THR A O 1
ATOM 625 N N . GLY A 1 83 ? 6.455 -3.927 -5.765 1.00 58.34 83 GLY A N 1
ATOM 626 C CA . GLY A 1 83 ? 5.836 -5.075 -6.436 1.00 58.34 83 GLY A CA 1
ATOM 627 C C . GLY A 1 83 ? 4.336 -4.839 -6.653 1.00 58.34 83 GLY A C 1
ATOM 628 O O . GLY A 1 83 ? 3.910 -3.708 -6.859 1.00 58.34 83 GLY A O 1
ATOM 629 N N . PHE A 1 84 ? 3.509 -5.876 -6.504 1.00 51.97 84 PHE A N 1
ATOM 630 C CA . PHE A 1 84 ? 2.037 -5.804 -6.615 1.00 51.97 84 PHE A CA 1
ATOM 631 C C . PHE A 1 84 ? 1.360 -4.638 -5.848 1.00 51.97 84 PHE A C 1
ATOM 633 O O . PHE A 1 84 ? 0.218 -4.295 -6.131 1.00 51.97 84 PHE A O 1
ATOM 640 N N . ALA A 1 85 ? 2.045 -4.022 -4.882 1.00 42.84 85 ALA A N 1
ATOM 641 C CA . ALA A 1 85 ? 1.525 -3.001 -3.981 1.00 42.84 85 ALA A CA 1
ATOM 642 C C . ALA A 1 85 ? 1.689 -1.526 -4.432 1.00 42.84 85 ALA A C 1
ATOM 644 O O . ALA A 1 85 ? 1.339 -0.635 -3.661 1.00 42.84 85 ALA A O 1
ATOM 645 N N . GLY A 1 86 ? 2.188 -1.212 -5.633 1.00 47.69 86 GLY A N 1
ATOM 646 C CA . GLY A 1 86 ? 2.197 0.181 -6.123 1.00 47.69 86 GLY A CA 1
ATOM 647 C C . GLY A 1 86 ? 2.695 0.286 -7.560 1.00 47.69 86 GLY A C 1
ATOM 648 O O . GLY A 1 86 ? 3.625 -0.435 -7.912 1.00 47.69 86 GLY A O 1
ATOM 649 N N . THR A 1 87 ? 2.051 1.090 -8.423 1.00 51.31 87 THR A N 1
ATOM 650 C CA . THR A 1 87 ? 2.120 0.795 -9.870 1.00 51.31 87 THR A CA 1
ATOM 651 C C . THR A 1 87 ? 1.890 1.984 -10.853 1.00 51.31 87 THR A C 1
ATOM 653 O O . THR A 1 87 ? 0.808 2.559 -10.786 1.00 51.31 87 THR A O 1
ATOM 656 N N . PRO A 1 88 ? 2.791 2.317 -11.836 1.00 54.06 88 PRO A N 1
ATOM 657 C CA . PRO A 1 88 ? 2.543 3.178 -13.000 1.00 54.06 88 PRO A CA 1
ATOM 658 C C . PRO A 1 88 ? 2.723 2.453 -14.364 1.00 54.06 88 PRO A C 1
ATOM 660 O O . PRO A 1 88 ? 3.639 1.667 -14.575 1.00 54.06 88 PRO A O 1
ATOM 663 N N . TRP A 1 89 ? 1.855 2.732 -15.338 1.00 56.97 89 TRP A N 1
ATOM 664 C CA . TRP A 1 89 ? 1.581 1.817 -16.468 1.00 56.97 89 TRP A CA 1
ATOM 665 C C . TRP A 1 89 ? 2.181 2.206 -17.826 1.00 56.97 89 TRP A C 1
ATOM 667 O O . TRP A 1 89 ? 1.872 1.587 -18.841 1.00 56.97 89 TRP A O 1
ATOM 677 N N . LEU A 1 90 ? 3.011 3.247 -17.884 1.00 59.22 90 LEU A N 1
ATOM 678 C CA . LEU A 1 90 ? 3.399 3.845 -19.169 1.00 59.22 90 LEU A CA 1
ATOM 679 C C . LEU A 1 90 ? 4.260 2.927 -20.047 1.00 59.22 90 LEU A C 1
ATOM 681 O O . LEU A 1 90 ? 4.176 3.007 -21.267 1.00 59.22 90 LEU A O 1
ATOM 685 N N . TYR A 1 91 ? 5.063 2.046 -19.448 1.00 74.62 91 TYR A N 1
ATOM 686 C CA . TYR A 1 91 ? 5.953 1.166 -20.204 1.00 74.62 91 TYR A CA 1
ATOM 687 C C . TYR A 1 91 ? 5.204 0.077 -21.004 1.00 74.62 91 TYR A C 1
ATOM 689 O O . TYR A 1 91 ? 5.437 -0.004 -22.208 1.00 74.62 91 TYR A O 1
ATOM 697 N N . PRO A 1 92 ? 4.261 -0.699 -20.426 1.00 72.56 92 PRO A N 1
ATOM 698 C CA . PRO A 1 92 ? 3.436 -1.628 -21.205 1.00 72.56 92 PRO A CA 1
ATOM 699 C C . PRO A 1 92 ? 2.668 -0.969 -22.361 1.00 72.56 92 PRO A C 1
ATOM 701 O O . PRO A 1 92 ? 2.594 -1.532 -23.448 1.00 72.56 92 PRO A O 1
ATOM 704 N N . LEU A 1 93 ? 2.144 0.249 -22.175 1.00 71.62 93 LEU A N 1
ATOM 705 C CA . LEU A 1 93 ? 1.422 0.965 -23.239 1.00 71.62 93 LEU A CA 1
ATOM 706 C C . LEU A 1 93 ? 2.317 1.297 -24.441 1.00 71.62 93 LEU A C 1
ATOM 708 O O . LEU A 1 93 ? 1.872 1.207 -25.578 1.00 71.62 93 LEU A O 1
ATOM 712 N N . GLN A 1 94 ? 3.593 1.623 -24.205 1.00 75.00 94 GLN A N 1
ATOM 713 C CA . GLN A 1 94 ? 4.588 1.829 -25.271 1.00 75.00 94 GLN A CA 1
ATOM 714 C C . GLN A 1 94 ? 4.943 0.536 -26.029 1.00 75.00 94 GLN A C 1
ATOM 716 O O . GLN A 1 94 ? 5.712 0.576 -26.986 1.00 75.00 94 GLN A O 1
ATOM 721 N N . ARG A 1 95 ? 4.418 -0.609 -25.585 1.00 78.31 95 ARG A N 1
ATOM 722 C CA . ARG A 1 95 ? 4.590 -1.943 -26.171 1.00 78.31 95 ARG A CA 1
ATOM 723 C C . ARG A 1 95 ? 3.261 -2.526 -26.658 1.00 78.31 95 ARG A C 1
ATOM 725 O O . ARG A 1 95 ? 3.101 -3.743 -26.667 1.00 78.31 95 ARG A O 1
ATOM 732 N N . ASP A 1 96 ? 2.307 -1.660 -26.993 1.00 84.50 96 ASP A N 1
ATOM 733 C CA . ASP A 1 96 ? 0.980 -2.013 -27.510 1.00 84.50 96 ASP A CA 1
ATOM 734 C C . ASP A 1 96 ? 0.138 -2.891 -26.563 1.00 84.50 96 ASP A C 1
ATOM 736 O O . ASP A 1 96 ? -0.773 -3.603 -26.991 1.00 84.50 96 ASP A O 1
ATOM 740 N N . ALA A 1 97 ? 0.403 -2.841 -25.250 1.00 82.88 97 ALA A N 1
ATOM 741 C CA . ALA A 1 97 ? -0.412 -3.548 -24.268 1.00 82.88 97 ALA A CA 1
ATOM 742 C C . ALA A 1 97 ? -1.863 -3.040 -24.276 1.00 82.88 97 ALA A C 1
ATOM 744 O O . ALA A 1 97 ? -2.125 -1.870 -23.998 1.00 82.88 97 ALA A O 1
ATOM 745 N N . THR A 1 98 ? -2.817 -3.944 -24.500 1.00 86.75 98 THR A N 1
ATOM 746 C CA . THR A 1 98 ? -4.263 -3.670 -24.382 1.00 86.75 98 THR A CA 1
ATOM 747 C C . THR A 1 98 ? -4.859 -4.137 -23.050 1.00 86.75 98 THR A C 1
ATOM 749 O O . THR A 1 98 ? -6.039 -3.926 -22.781 1.00 86.75 98 THR A O 1
ATOM 752 N N . THR A 1 99 ? -4.052 -4.793 -22.215 1.00 85.75 99 THR A N 1
ATOM 753 C CA . THR A 1 99 ? -4.398 -5.339 -20.895 1.00 85.75 99 THR A CA 1
ATOM 754 C C . THR A 1 99 ? -3.256 -5.094 -19.914 1.00 85.75 99 THR A C 1
ATOM 756 O O . THR A 1 99 ? -2.149 -4.722 -20.302 1.00 85.75 99 THR A O 1
ATOM 759 N N . ILE A 1 100 ? -3.515 -5.303 -18.623 1.00 82.31 100 ILE A N 1
ATOM 760 C CA . ILE A 1 100 ? -2.489 -5.174 -17.584 1.00 82.31 100 ILE A CA 1
ATOM 761 C C . ILE A 1 100 ? -1.684 -6.451 -17.490 1.00 82.31 100 ILE A C 1
ATOM 763 O O . ILE A 1 100 ? -2.242 -7.542 -17.505 1.00 82.31 100 ILE A O 1
ATOM 767 N N . TRP A 1 101 ? -0.368 -6.314 -17.435 1.00 86.62 101 TRP A N 1
ATOM 768 C CA . TRP A 1 101 ? 0.546 -7.442 -17.351 1.00 86.62 101 TRP A CA 1
ATOM 769 C C . TRP A 1 101 ? 0.799 -7.826 -15.896 1.00 86.62 101 TRP A C 1
ATOM 771 O O . TRP A 1 101 ? 0.671 -7.009 -14.986 1.00 86.62 101 TRP A O 1
ATOM 781 N N . GLU A 1 102 ? 1.171 -9.081 -15.676 1.00 83.38 102 GLU A N 1
ATOM 782 C CA . GLU A 1 102 ? 1.542 -9.590 -14.355 1.00 83.38 102 GLU A CA 1
ATOM 783 C C . GLU A 1 102 ? 2.834 -8.965 -13.831 1.00 83.38 102 GLU A C 1
ATOM 785 O O . GLU A 1 102 ? 2.952 -8.680 -12.638 1.00 83.38 102 GLU A O 1
ATOM 790 N N . ARG A 1 103 ? 3.797 -8.734 -14.728 1.00 84.56 103 ARG A N 1
ATOM 791 C CA . ARG A 1 103 ? 5.087 -8.141 -14.404 1.00 84.56 103 ARG A CA 1
ATOM 792 C C . ARG A 1 103 ? 5.232 -6.796 -15.088 1.00 84.56 103 ARG A C 1
ATOM 794 O O . ARG A 1 103 ? 4.703 -6.545 -16.171 1.00 84.56 103 ARG A O 1
ATOM 801 N N . TRP A 1 104 ? 6.050 -5.956 -14.474 1.00 80.50 104 TRP A N 1
ATOM 802 C CA . TRP A 1 104 ? 6.469 -4.691 -15.063 1.00 80.50 104 TRP A CA 1
ATOM 803 C C . TRP A 1 104 ? 7.186 -4.837 -16.391 1.00 80.50 104 TRP A C 1
ATOM 805 O O . TRP A 1 104 ? 7.064 -4.004 -17.285 1.00 80.50 104 TRP A O 1
ATOM 815 N N . ASP A 1 105 ? 7.932 -5.920 -16.476 1.00 85.12 105 ASP A N 1
ATOM 816 C CA . ASP A 1 105 ? 8.880 -6.274 -17.502 1.00 85.12 105 ASP A CA 1
ATOM 817 C C . ASP A 1 105 ? 8.456 -7.580 -18.185 1.00 85.12 105 ASP A C 1
ATOM 819 O O . ASP A 1 105 ? 9.323 -8.342 -18.604 1.00 85.12 105 ASP A O 1
ATOM 823 N N . SER A 1 106 ? 7.142 -7.858 -18.299 1.00 85.38 106 SER A N 1
ATOM 824 C CA . SER A 1 106 ? 6.648 -9.019 -19.066 1.00 85.38 106 SER A CA 1
ATOM 825 C C . SER A 1 106 ? 7.161 -8.996 -20.514 1.00 85.38 106 SER A C 1
ATOM 827 O O . SER A 1 106 ? 7.409 -10.057 -21.082 1.00 85.38 106 SER A O 1
ATOM 829 N N . ILE A 1 107 ? 7.385 -7.799 -21.077 1.00 86.06 107 ILE A N 1
ATOM 830 C CA . ILE A 1 107 ? 8.252 -7.569 -22.243 1.00 86.06 107 ILE A CA 1
ATOM 831 C C . ILE A 1 107 ? 9.478 -6.766 -21.797 1.00 86.06 107 ILE A C 1
ATOM 833 O O . ILE A 1 107 ? 9.347 -5.670 -21.244 1.00 86.06 107 ILE A O 1
ATOM 837 N N . LEU A 1 108 ? 10.674 -7.277 -22.068 1.00 86.44 108 LEU A N 1
ATOM 838 C CA . LEU A 1 108 ? 11.949 -6.633 -21.762 1.00 86.44 108 LEU A CA 1
ATOM 839 C C . LEU A 1 108 ? 12.251 -5.459 -22.717 1.00 86.44 108 LEU A C 1
ATOM 841 O O . LEU A 1 108 ? 11.629 -5.331 -23.775 1.00 86.44 108 LEU A O 1
ATOM 845 N N . PRO A 1 109 ? 13.211 -4.570 -22.382 1.00 82.69 109 PRO A N 1
ATOM 846 C CA . PRO A 1 109 ? 13.571 -3.439 -23.236 1.00 82.69 109 PRO A CA 1
ATOM 847 C C . PRO A 1 109 ? 13.966 -3.817 -24.673 1.00 82.69 109 PRO A C 1
ATOM 849 O O . PRO A 1 109 ? 13.736 -3.033 -25.593 1.00 82.69 109 PRO A O 1
ATOM 852 N N . ASP A 1 110 ? 14.499 -5.016 -24.883 1.00 86.50 110 ASP A N 1
ATOM 853 C CA . ASP A 1 110 ? 14.864 -5.554 -26.198 1.00 86.50 110 ASP A CA 1
ATOM 854 C C . ASP A 1 110 ? 13.677 -6.156 -26.980 1.00 86.50 110 ASP A C 1
ATOM 856 O O . ASP A 1 110 ? 13.835 -6.541 -28.134 1.00 86.50 110 ASP A O 1
ATOM 860 N N . GLY A 1 111 ? 12.480 -6.195 -26.384 1.00 84.19 111 GLY A N 1
ATOM 861 C CA . GLY A 1 111 ? 11.269 -6.759 -26.983 1.00 84.19 111 GLY A CA 1
ATOM 862 C C . GLY A 1 111 ? 11.058 -8.250 -26.715 1.00 84.19 111 GLY A C 1
ATOM 863 O O . GLY A 1 111 ? 10.025 -8.783 -27.114 1.00 84.19 111 GLY A O 1
ATOM 864 N N . SER A 1 112 ? 11.983 -8.922 -26.030 1.00 91.19 112 SER A N 1
ATOM 865 C CA . SER A 1 112 ? 11.809 -10.323 -25.646 1.00 91.19 112 SER A CA 1
ATOM 866 C C . SER A 1 112 ? 10.824 -10.481 -24.481 1.00 91.19 112 SER A C 1
ATOM 868 O O . SER A 1 112 ? 10.617 -9.565 -23.682 1.00 91.19 112 SER A O 1
ATOM 870 N N . VAL A 1 113 ? 10.186 -11.649 -24.390 1.00 91.38 113 VAL A N 1
ATOM 871 C CA . VAL A 1 113 ? 9.323 -12.001 -23.253 1.00 91.38 113 VAL A CA 1
ATOM 872 C C . VAL A 1 113 ? 10.195 -12.284 -22.032 1.00 91.38 113 VAL A C 1
ATOM 874 O O . VAL A 1 113 ? 11.268 -12.873 -22.158 1.00 91.38 113 VAL A O 1
ATOM 877 N N . ASN A 1 114 ? 9.728 -11.884 -20.848 1.00 89.25 114 ASN A N 1
ATOM 878 C CA . ASN A 1 114 ? 10.406 -12.211 -19.599 1.00 89.25 114 ASN A CA 1
ATOM 879 C C . ASN A 1 114 ? 10.634 -13.732 -19.485 1.00 89.25 114 ASN A C 1
ATOM 881 O O . ASN A 1 114 ? 9.672 -14.490 -19.608 1.00 89.25 114 ASN A O 1
ATOM 885 N N . PRO A 1 115 ? 11.871 -14.198 -19.236 1.00 89.69 115 PRO A N 1
ATOM 886 C CA . PRO A 1 115 ? 12.187 -15.625 -19.263 1.00 89.69 115 PRO A CA 1
ATOM 887 C C . PRO A 1 115 ? 11.744 -16.377 -18.000 1.00 89.69 115 PRO A C 1
ATOM 889 O O . PRO A 1 115 ? 11.963 -17.580 -17.913 1.00 89.69 115 PRO A O 1
ATOM 892 N N . ALA A 1 116 ? 11.180 -15.692 -16.999 1.00 86.75 116 ALA A N 1
ATOM 893 C CA . ALA A 1 116 ? 10.656 -16.347 -15.808 1.00 86.75 116 ALA A CA 1
ATOM 894 C C . ALA A 1 116 ? 9.458 -17.247 -16.149 1.00 86.75 116 ALA A C 1
ATOM 896 O O . ALA A 1 116 ? 8.579 -16.851 -16.916 1.00 86.75 116 ALA A O 1
ATOM 897 N N . ASP A 1 117 ? 9.374 -18.401 -15.480 1.00 84.75 117 ASP A N 1
ATOM 898 C CA . ASP A 1 117 ? 8.304 -19.395 -15.672 1.00 84.75 117 ASP A CA 1
ATOM 899 C C . ASP A 1 117 ? 6.883 -18.838 -15.429 1.00 84.75 117 ASP A C 1
ATOM 901 O O . ASP A 1 117 ? 5.897 -19.424 -15.871 1.00 84.75 117 ASP A O 1
ATOM 905 N N . MET A 1 118 ? 6.763 -17.696 -14.739 1.00 84.75 118 MET A N 1
ATOM 906 C CA . MET A 1 118 ? 5.501 -17.023 -14.423 1.00 84.75 118 MET A CA 1
ATOM 907 C C . MET A 1 118 ? 5.443 -15.638 -15.084 1.00 84.75 118 MET A C 1
ATOM 90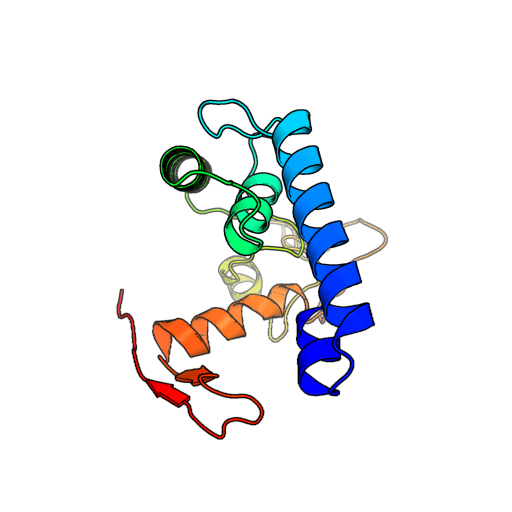9 O O . MET A 1 118 ? 5.926 -14.646 -14.523 1.00 84.75 118 MET A O 1
ATOM 913 N N . THR A 1 119 ? 4.874 -15.605 -16.294 1.00 89.25 119 THR A N 1
ATOM 914 C CA . THR A 1 119 ? 4.662 -14.383 -17.081 1.00 89.25 119 THR A CA 1
ATOM 915 C C . THR A 1 119 ? 3.300 -14.408 -17.782 1.00 89.25 119 THR A C 1
ATOM 917 O O . THR A 1 119 ? 3.110 -15.101 -18.779 1.00 89.25 119 THR A O 1
ATOM 920 N N . SER A 1 120 ? 2.357 -13.602 -17.293 1.00 89.62 120 SER A N 1
ATOM 921 C CA . SER A 1 120 ? 1.064 -13.330 -17.933 1.00 89.62 120 SER A CA 1
ATOM 922 C C . SER A 1 120 ? 0.968 -11.898 -18.475 1.00 89.62 120 SER A C 1
ATOM 924 O O . SER A 1 120 ? 1.445 -10.932 -17.870 1.00 89.62 120 SER A O 1
ATOM 926 N N . PHE A 1 121 ? 0.290 -11.748 -19.616 1.00 89.94 121 PHE A N 1
ATOM 927 C CA . PHE A 1 121 ? -0.035 -10.459 -20.243 1.00 89.94 121 PHE A CA 1
ATOM 928 C C . PHE A 1 121 ? -1.454 -9.971 -19.914 1.00 89.94 121 PHE A C 1
ATOM 930 O O . PHE A 1 121 ? -1.904 -8.969 -20.464 1.00 89.94 121 PHE A O 1
ATOM 937 N N . ASN A 1 122 ? -2.179 -10.666 -19.033 1.00 91.12 122 ASN A N 1
ATOM 938 C CA . ASN A 1 122 ? -3.538 -10.293 -18.649 1.00 91.12 122 ASN A CA 1
ATOM 939 C C . ASN A 1 122 ? -3.806 -10.611 -17.169 1.00 91.12 122 ASN A C 1
ATOM 941 O O . ASN A 1 122 ? -4.440 -11.607 -16.825 1.00 91.12 122 ASN A O 1
ATOM 945 N N . HIS A 1 123 ? -3.280 -9.763 -16.287 1.00 86.38 123 HIS A N 1
ATOM 946 C CA . HIS A 1 123 ? -3.416 -9.850 -14.842 1.00 86.38 123 HIS A CA 1
ATOM 947 C C . HIS A 1 123 ? -3.785 -8.482 -14.250 1.00 86.38 123 HIS A C 1
ATOM 949 O O . HIS A 1 123 ? -3.069 -7.495 -14.386 1.00 86.38 123 HIS A O 1
ATOM 955 N N . TYR A 1 124 ? -4.900 -8.415 -13.524 1.00 85.06 124 TYR A N 1
ATOM 956 C CA . TYR A 1 124 ? -5.475 -7.149 -13.053 1.00 85.06 124 TYR A CA 1
ATOM 957 C C . TYR A 1 124 ? -4.822 -6.557 -11.797 1.00 85.06 124 TYR A C 1
ATOM 959 O O . TYR A 1 124 ? -5.287 -5.534 -11.312 1.00 85.06 124 TYR A O 1
ATOM 967 N N . ALA A 1 125 ? -3.810 -7.177 -11.190 1.00 77.31 125 ALA A N 1
ATOM 968 C CA . ALA A 1 125 ? -3.385 -6.762 -9.852 1.00 77.31 125 ALA A CA 1
ATOM 969 C C . ALA A 1 125 ? -2.662 -5.409 -9.855 1.00 77.31 125 ALA A C 1
ATOM 971 O O . ALA A 1 125 ? -2.959 -4.529 -9.050 1.00 77.31 125 ALA A O 1
ATOM 972 N N . LEU A 1 126 ? -1.809 -5.195 -10.856 1.00 77.81 126 LEU A N 1
ATOM 973 C CA . LEU A 1 126 ? -1.259 -3.881 -11.175 1.00 77.81 126 LEU A CA 1
ATOM 974 C C . LEU A 1 126 ? -2.388 -2.891 -11.601 1.00 77.81 126 LEU A C 1
ATOM 976 O O . LEU A 1 126 ? -2.271 -1.680 -11.437 1.00 77.81 126 LEU A O 1
ATOM 980 N N . GLY A 1 127 ? -3.564 -3.405 -11.976 1.00 78.69 127 GLY A N 1
ATOM 981 C CA . GLY A 1 127 ? -4.846 -2.698 -12.133 1.00 78.69 127 GLY A CA 1
ATOM 982 C C . GLY A 1 127 ? -5.258 -1.774 -10.976 1.00 78.69 127 GLY A C 1
ATOM 983 O O . GLY A 1 127 ? -5.998 -0.815 -11.191 1.00 78.69 127 GLY A O 1
ATOM 984 N N . ALA A 1 128 ? -4.775 -2.030 -9.755 1.00 81.62 128 ALA A N 1
ATOM 985 C CA . ALA A 1 128 ? -5.253 -1.388 -8.528 1.00 81.62 128 ALA A CA 1
ATOM 986 C C . ALA A 1 128 ? -5.135 0.151 -8.500 1.00 81.62 128 ALA A C 1
ATOM 988 O O . ALA A 1 128 ? -5.905 0.803 -7.797 1.00 81.62 128 ALA A O 1
ATOM 989 N N . VAL A 1 129 ? -4.240 0.757 -9.293 1.00 78.06 129 VAL A N 1
ATOM 990 C CA . VAL A 1 129 ? -4.120 2.230 -9.387 1.00 78.06 129 VAL A CA 1
ATOM 991 C C . VAL A 1 129 ? -5.394 2.904 -9.916 1.00 78.06 129 VAL A C 1
ATOM 993 O O . VAL A 1 129 ? -5.618 4.083 -9.644 1.00 78.06 129 VAL A O 1
ATOM 996 N N . ALA A 1 130 ? -6.258 2.168 -10.625 1.00 79.94 130 ALA A N 1
ATOM 997 C CA . ALA A 1 130 ? -7.525 2.693 -11.126 1.00 79.94 130 ALA A CA 1
ATOM 998 C C . ALA A 1 130 ? -8.429 3.224 -9.996 1.00 79.94 130 ALA A C 1
ATOM 1000 O O . ALA A 1 130 ? -9.126 4.215 -10.201 1.00 79.94 130 ALA A O 1
ATOM 1001 N N . GLU A 1 131 ? -8.373 2.635 -8.789 1.00 85.06 131 GLU A N 1
ATOM 1002 C CA . GLU A 1 131 ? -9.080 3.163 -7.610 1.00 85.06 131 GLU A CA 1
ATOM 1003 C C . GLU A 1 131 ? -8.624 4.592 -7.295 1.00 85.06 131 GLU A C 1
ATOM 1005 O O . GLU A 1 131 ? -9.450 5.490 -7.149 1.00 85.06 131 GLU A O 1
ATOM 1010 N N . TRP A 1 132 ? -7.309 4.820 -7.245 1.00 83.50 132 TRP A N 1
ATOM 1011 C CA . TRP A 1 132 ? -6.741 6.138 -6.977 1.00 83.50 132 TRP A CA 1
ATOM 1012 C C . TRP A 1 132 ? -7.081 7.140 -8.084 1.00 83.50 132 TRP A C 1
ATOM 1014 O O . TRP A 1 132 ? -7.450 8.273 -7.788 1.00 83.50 132 TRP A O 1
ATOM 1024 N N . MET A 1 133 ? -7.027 6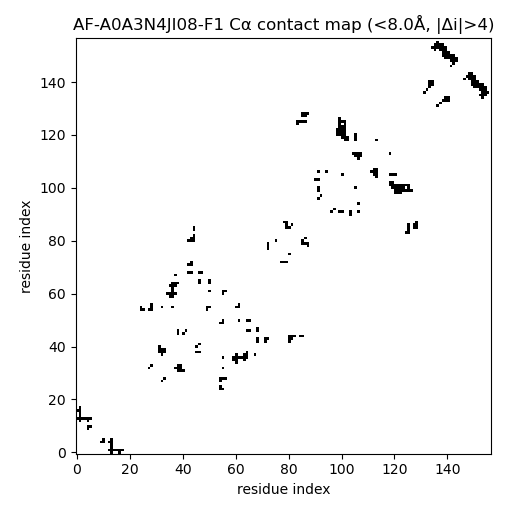.730 -9.356 1.00 80.75 133 MET A N 1
ATOM 1025 C CA . MET A 1 133 ? -7.411 7.605 -10.469 1.00 80.75 133 MET A CA 1
ATOM 1026 C C . MET A 1 133 ? -8.874 8.047 -10.351 1.00 80.75 133 MET A C 1
ATOM 1028 O O . MET A 1 133 ? -9.165 9.235 -10.460 1.00 80.75 133 MET A O 1
ATOM 1032 N N . LEU A 1 134 ? -9.794 7.121 -10.070 1.00 82.25 134 LEU A N 1
ATOM 1033 C CA . LEU A 1 134 ? -11.211 7.445 -9.889 1.00 82.25 134 LEU A CA 1
ATOM 1034 C C . LEU A 1 134 ? -11.444 8.334 -8.659 1.00 82.25 134 LEU A C 1
ATOM 1036 O O . LEU A 1 134 ? -12.166 9.327 -8.749 1.00 82.25 134 LEU A O 1
ATOM 1040 N N . ALA A 1 135 ? -10.810 8.008 -7.532 1.00 85.19 135 ALA A N 1
ATOM 1041 C CA . ALA A 1 135 ? -11.019 8.700 -6.265 1.00 85.19 135 ALA A CA 1
ATOM 1042 C C . ALA A 1 135 ? -10.353 10.081 -6.203 1.00 85.19 135 ALA A C 1
ATOM 1044 O O . ALA A 1 135 ? -10.918 10.993 -5.609 1.00 85.19 135 ALA A O 1
ATOM 1045 N N . SER A 1 136 ? -9.166 10.249 -6.790 1.00 83.50 136 SER A N 1
ATOM 1046 C CA . SER A 1 136 ? -8.385 11.490 -6.715 1.00 83.50 136 SER A CA 1
ATOM 1047 C C . SER A 1 136 ? -8.523 12.349 -7.967 1.00 83.50 136 SER A C 1
ATOM 1049 O O . SER A 1 136 ? -8.885 13.515 -7.849 1.00 83.50 136 SER A O 1
ATOM 1051 N N . ILE A 1 137 ? -8.296 11.795 -9.163 1.00 83.19 137 ILE A N 1
ATOM 1052 C CA . 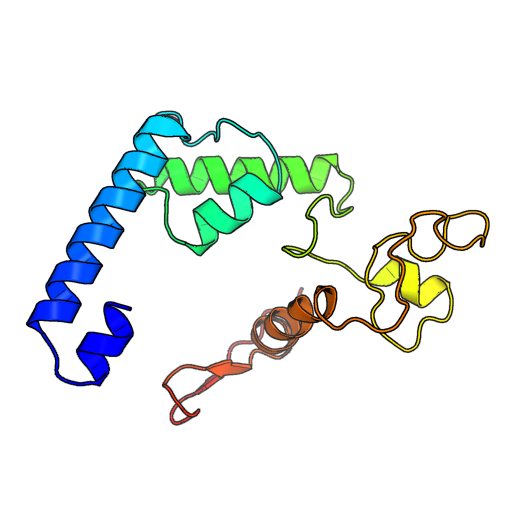ILE A 1 137 ? -8.422 12.566 -10.415 1.00 83.19 137 ILE A CA 1
ATOM 1053 C C . ILE A 1 137 ? -9.903 12.778 -10.737 1.00 83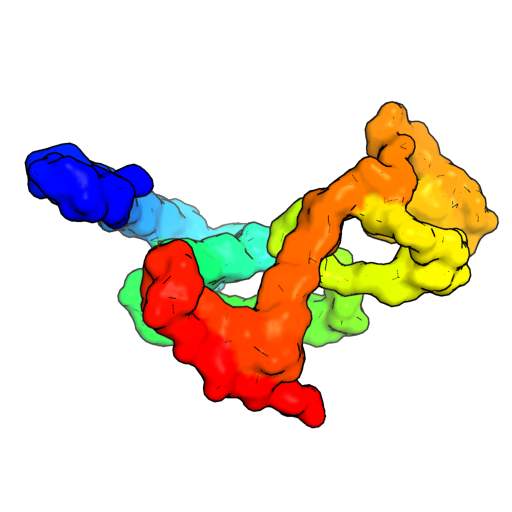.19 137 ILE A C 1
ATOM 1055 O O . ILE A 1 137 ? -10.348 13.909 -10.910 1.00 83.19 137 ILE A O 1
ATOM 1059 N N . GLY A 1 138 ? -10.680 11.690 -10.765 1.00 82.50 138 GLY A N 1
ATOM 1060 C CA . GLY A 1 138 ? -12.131 11.747 -10.954 1.00 82.50 138 GLY A CA 1
ATOM 1061 C C . GLY A 1 138 ? -12.866 12.358 -9.759 1.00 82.50 138 GLY A C 1
ATOM 1062 O O . GLY A 1 138 ? -13.971 12.872 -9.912 1.00 82.50 138 GLY A O 1
ATOM 1063 N N . GLY A 1 139 ? -12.249 12.329 -8.574 1.00 87.75 139 GLY A N 1
ATOM 1064 C CA . GLY A 1 139 ? -12.796 12.902 -7.351 1.00 87.75 139 GLY A C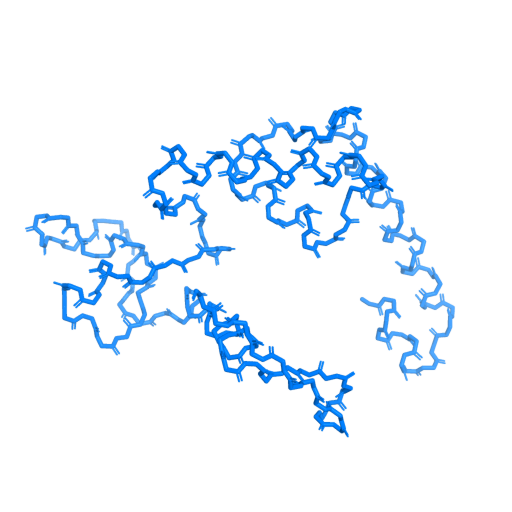A 1
ATOM 1065 C C . GLY A 1 139 ? -13.950 12.115 -6.735 1.00 87.75 139 GLY A C 1
ATOM 1066 O O . GLY A 1 139 ? -14.600 12.651 -5.847 1.00 87.75 139 GLY A O 1
ATOM 1067 N N . ILE A 1 140 ? -14.245 10.893 -7.197 1.00 89.44 140 ILE A N 1
ATOM 1068 C CA . ILE A 1 140 ? -15.424 10.120 -6.778 1.00 89.44 140 ILE A CA 1
ATOM 1069 C C . ILE A 1 140 ? -14.995 9.004 -5.828 1.00 89.44 140 ILE A C 1
ATOM 1071 O O . ILE A 1 140 ? -14.385 8.020 -6.244 1.00 89.44 140 ILE A O 1
ATOM 1075 N N . ALA A 1 141 ? -15.361 9.125 -4.551 1.00 90.56 141 ALA A N 1
ATOM 1076 C CA . ALA A 1 141 ? -15.006 8.140 -3.533 1.00 90.56 141 ALA A CA 1
ATOM 1077 C C . ALA A 1 141 ? -16.180 7.769 -2.618 1.00 90.56 141 ALA A C 1
ATOM 1079 O O . ALA A 1 141 ? -17.121 8.535 -2.399 1.00 90.56 141 ALA A O 1
ATOM 1080 N N . LEU A 1 142 ? -16.109 6.567 -2.045 1.00 89.94 142 LEU A N 1
ATOM 1081 C CA . LEU A 1 142 ? -17.108 6.049 -1.117 1.00 89.94 142 LEU A CA 1
ATOM 1082 C C . LEU A 1 142 ? -17.076 6.834 0.208 1.00 89.94 142 LEU A C 1
ATOM 1084 O O . LEU A 1 142 ? -16.086 6.778 0.934 1.00 89.94 142 LEU A O 1
ATOM 1088 N N . ALA A 1 143 ? -18.171 7.517 0.561 1.00 90.62 143 ALA A N 1
ATOM 1089 C CA . ALA A 1 143 ? -18.311 8.184 1.863 1.00 90.62 143 ALA A CA 1
ATOM 1090 C C . ALA A 1 143 ? -19.072 7.335 2.891 1.00 90.62 143 ALA A C 1
ATOM 1092 O O . ALA A 1 143 ? -18.843 7.452 4.094 1.00 90.62 143 ALA A O 1
ATOM 1093 N N . ALA A 1 144 ? -19.981 6.475 2.428 1.00 90.38 144 ALA A N 1
ATOM 1094 C CA . ALA A 1 144 ? -20.700 5.518 3.264 1.00 90.38 144 ALA A CA 1
ATOM 1095 C C . ALA A 1 144 ? -20.932 4.205 2.510 1.00 90.38 144 ALA A C 1
ATOM 1097 O O . ALA A 1 144 ? -21.178 4.227 1.304 1.00 90.38 144 ALA A O 1
ATOM 1098 N N . SER A 1 145 ? -20.890 3.074 3.226 1.00 89.50 145 SER A N 1
ATOM 1099 C CA . SER A 1 145 ? -21.038 1.726 2.658 1.00 89.50 145 SER A CA 1
ATOM 1100 C C . SER A 1 145 ? -22.222 1.610 1.700 1.00 89.50 145 SER A C 1
ATOM 1102 O O . SER A 1 145 ? -23.326 2.074 1.997 1.00 89.50 145 SER A O 1
ATOM 1104 N N . GLY A 1 146 ? -21.990 0.949 0.564 1.00 92.44 146 GLY A N 1
ATOM 1105 C CA . GLY A 1 146 ? -23.007 0.761 -0.470 1.00 92.44 146 GLY A CA 1
ATOM 1106 C C . GLY A 1 146 ? -23.342 2.034 -1.250 1.00 92.44 146 GLY A C 1
ATOM 1107 O O . GLY A 1 146 ? -24.465 2.162 -1.716 1.00 92.44 146 GLY A O 1
ATOM 1108 N N . TRP A 1 147 ? -22.409 2.990 -1.341 1.00 92.69 147 TRP A N 1
ATOM 1109 C CA . TRP A 1 147 ? -22.566 4.249 -2.087 1.00 92.69 147 TRP A CA 1
ATOM 1110 C C . TRP A 1 147 ? -23.728 5.139 -1.618 1.00 92.69 147 TRP A C 1
ATOM 1112 O O . TRP A 1 147 ? -24.099 6.090 -2.296 1.00 92.69 147 TRP A O 1
ATOM 1122 N N . LYS A 1 148 ? -24.251 4.903 -0.404 1.00 94.56 148 LYS A N 1
ATOM 1123 C CA . LYS A 1 148 ? -25.316 5.721 0.211 1.00 94.56 148 LYS A CA 1
ATOM 1124 C C . LYS A 1 148 ? -24.928 7.193 0.353 1.00 94.56 148 LYS A C 1
ATOM 1126 O O . LYS A 1 148 ? -25.793 8.059 0.423 1.00 94.56 148 LYS A O 1
ATOM 1131 N N . LYS A 1 149 ? -23.625 7.458 0.455 1.00 94.62 149 LYS A N 1
ATOM 1132 C CA . LYS A 1 149 ? -23.024 8.787 0.383 1.00 94.62 149 LYS A CA 1
ATOM 1133 C C . LYS A 1 149 ? -21.750 8.699 -0.446 1.00 94.62 149 LYS A C 1
ATOM 1135 O O . LYS A 1 149 ? -21.017 7.707 -0.346 1.00 94.62 149 LYS A O 1
ATOM 1140 N N . ILE A 1 150 ? -21.474 9.766 -1.185 1.00 93.69 150 ILE A N 1
ATOM 1141 C CA . ILE A 1 150 ? -20.283 9.916 -2.019 1.00 93.69 150 ILE A CA 1
ATOM 1142 C C . ILE A 1 150 ? -19.504 11.161 -1.608 1.00 93.69 150 ILE A C 1
ATOM 1144 O O . ILE A 1 150 ? -20.099 12.174 -1.240 1.00 93.69 150 ILE A O 1
ATOM 1148 N N . TRP A 1 151 ? -18.181 11.067 -1.662 1.00 88.19 151 TRP A N 1
ATOM 1149 C CA . TRP A 1 151 ? -17.287 12.217 -1.639 1.00 88.19 151 TRP A CA 1
ATOM 1150 C C . TRP A 1 151 ? -17.039 12.646 -3.083 1.00 88.19 151 TRP A C 1
ATOM 1152 O O . TRP A 1 151 ? -16.748 11.793 -3.921 1.00 88.19 151 TRP A O 1
ATOM 1162 N N . VAL A 1 152 ? -17.172 13.949 -3.348 1.00 92.56 152 VAL A N 1
ATOM 1163 C CA . VAL A 1 152 ? -16.860 14.570 -4.641 1.00 92.56 152 VAL A CA 1
ATOM 1164 C C . VAL A 1 152 ? -15.805 15.644 -4.408 1.00 92.56 152 VAL A C 1
ATOM 1166 O O . VAL A 1 152 ? -16.119 16.724 -3.913 1.00 92.56 152 VAL A O 1
ATOM 1169 N N . ALA A 1 153 ? -14.549 15.321 -4.703 1.00 90.31 153 ALA A N 1
ATOM 1170 C CA . ALA A 1 153 ? -13.414 16.220 -4.515 1.00 90.31 153 ALA A CA 1
ATOM 1171 C C . ALA A 1 153 ? -12.269 15.833 -5.459 1.00 90.31 153 ALA A C 1
ATOM 1173 O O . ALA A 1 153 ? -11.386 15.055 -5.102 1.00 90.31 153 ALA A O 1
ATOM 1174 N N . SER A 1 154 ? -12.299 16.355 -6.684 1.00 86.00 154 SER A N 1
ATOM 1175 C CA . SER A 1 154 ? -11.200 16.176 -7.636 1.00 86.00 154 SER A CA 1
ATOM 1176 C C . SER A 1 154 ? -9.951 16.917 -7.162 1.00 86.00 154 SER A C 1
ATOM 1178 O O . SER A 1 154 ? -10.050 18.064 -6.720 1.00 86.00 154 SER A O 1
ATOM 1180 N N . VAL A 1 155 ? -8.784 16.302 -7.335 1.00 85.94 155 VAL A N 1
ATOM 1181 C CA . VAL A 1 155 ? -7.469 16.922 -7.136 1.00 85.94 155 VAL A CA 1
ATOM 1182 C C . VAL A 1 155 ? -6.754 16.967 -8.490 1.00 85.94 155 VAL A C 1
ATOM 1184 O O . VAL A 1 155 ? -6.109 15.987 -8.874 1.00 85.94 155 VAL A O 1
ATOM 1187 N N . PRO A 1 156 ? -6.903 18.067 -9.250 1.00 75.12 156 PRO A N 1
ATOM 1188 C CA . PRO A 1 156 ? -6.133 18.292 -10.467 1.00 75.12 156 PRO A CA 1
ATOM 1189 C C . PRO A 1 156 ? -4.641 18.430 -10.139 1.00 75.12 156 PRO A C 1
ATOM 1191 O O . PRO A 1 156 ? -4.290 18.935 -9.071 1.00 75.12 156 PRO A O 1
ATOM 1194 N N . GLY A 1 157 ? -3.790 17.949 -11.047 1.00 70.38 157 GLY A N 1
ATOM 1195 C CA . GLY A 1 157 ? -2.328 18.028 -10.937 1.00 70.38 157 GLY A CA 1
ATOM 1196 C C . GLY A 1 157 ? -1.750 19.390 -11.288 1.00 70.38 157 GLY A C 1
ATOM 1197 O O . GLY A 1 157 ? -2.436 20.162 -11.994 1.00 70.38 157 GLY A O 1
#

InterPro domains:
  IPR008928 Six-hairpin glycosidase superfamily [SSF48208] (2-152)
  IPR012341 Six-hairpin glycosidase-like superfamily [G3DSA:1.50.10.10] (1-139)
  IPR016007 Alpha-L-rhamnosidase [PTHR33307] (89-156)
  IPR035396 Alpha-L-rhamnosidase, six-hairpin glycosidase domain [PF17389] (2-91)

Sequence (157 aa):
LSRISTILGNPDSASEYATSSSAARQSFNDEYVTPSGRLSSDSHTAYVPALRFNLLPTPAQVETASSRLAEIVRKSKFRIATGFAGTPWLYPLQRDATTIWERWDSILPDGSVNPADMTSFNHYALGAVAEWMLASIGGIALAASGWKKIWVASVPG

Nearest PDB structures (foldseek):
  6gsz-assembly1_A  TM=9.711E-01  e=1.203E-10  Aspergillus terreus
  3w5n-assembly1_A  TM=9.442E-01  e=5.014E-10  Streptomyces avermitilis MA-4680 = NBRC 14893
  6zqb-assembly1_JO  TM=2.861E-01  e=9.965E+00  Saccharomyces cerevisiae S288C

pLDDT: mean 86.07, std 10.86, range [42.84, 97.69]

Solvent-accessible surface area (backbone atoms only — not comparable to full-atom values): 9079 Å² total; per-residue (Å²): 106,24,74,56,28,50,76,73,71,37,61,68,61,16,51,52,41,45,52,54,52,52,52,52,34,49,54,48,28,72,75,38,38,47,95,68,23,49,52,79,56,92,45,59,67,50,46,52,55,37,61,76,69,63,40,52,93,43,74,65,24,45,50,42,32,51,54,48,43,54,49,53,37,56,75,47,71,71,49,75,80,33,65,80,86,44,67,83,69,68,66,48,52,78,67,75,48,91,54,42,36,63,44,91,48,40,56,37,97,89,68,46,68,44,86,58,96,82,69,45,66,75,29,66,62,56,48,57,49,55,59,53,46,40,32,36,58,66,4,51,36,82,65,34,86,88,64,80,33,70,40,83,57,59,54,84,133

Organism: NCBI:txid1336337

Secondary structure (DSSP, 8-state):
-HHHHHHTT-HHHHHHHHHHHHHHHHHHHHHHB-TTS-BSS-SHHHHHHHHHTT---SHHHHHHHHHHHHHHHHHTTT----STTS---HHHHTTT-SS--SSTTSB-TTSPBP-SS---S--SSGGGHHHHIIIIIS-EEEEEGGGTEEEE-----

Foldseek 3Di:
DLVVCVVVVNNVVNVVVVVVLVVVLVVCCVPFADPQQQGPDQFLQGLVCCLVVVSDVDPRNNVSSVVSNVVRCVVCVVDDPDQLPAADDVPVVVVVQPADWNDPPCQPPVRDGDPDPDTGSHDCSSVVCVQVCCCAQVVWDQPDPPPPDIGRDHDDD